Protein AF-A0AA39DAZ8-F1 (afdb_monomer_lite)

Foldseek 3Di:
DDPPPPVVVLVVVQVVCVVVVNPDRCVPPDPDDDPPQDDDPDDPLVVVSVVVVVVVVVDDDPDDPPPDDDSVVSVVVVVVCQLPDPPPPCNVVVVVVVVVVVVVVVVVVVVVVVVVVVVVVVVVVVVPPD

Structure (mmCIF, N/CA/C/O backbone):
data_AF-A0AA39DAZ8-F1
#
_entry.id   AF-A0AA39DAZ8-F1
#
loop_
_atom_site.group_PDB
_atom_site.id
_atom_site.type_symbol
_atom_site.label_atom_id
_atom_site.label_alt_id
_atom_site.label_comp_id
_atom_site.label_asym_id
_atom_site.label_entity_id
_atom_site.label_seq_id
_atom_site.pdbx_PDB_ins_code
_atom_site.Cartn_x
_atom_site.Cartn_y
_atom_site.Cartn_z
_atom_site.occupancy
_atom_site.B_iso_or_equiv
_atom_site.auth_seq_id
_atom_site.auth_comp_id
_atom_site.auth_asym_id
_atom_site.auth_atom_id
_atom_site.pdbx_PDB_model_num
ATOM 1 N N . MET A 1 1 ? -6.148 2.682 -28.592 1.00 36.41 1 MET A N 1
ATOM 2 C CA . MET A 1 1 ? -5.220 1.549 -28.383 1.00 36.41 1 MET A CA 1
ATOM 3 C C . MET A 1 1 ? -4.010 2.096 -27.626 1.00 36.41 1 MET A C 1
ATOM 5 O O . MET A 1 1 ? -3.304 2.922 -28.183 1.00 36.41 1 MET A O 1
ATOM 9 N N . ARG A 1 2 ? -3.848 1.798 -26.326 1.00 42.31 2 ARG A N 1
ATOM 10 C CA . ARG A 1 2 ? -2.749 2.345 -25.501 1.00 42.31 2 ARG A CA 1
ATOM 11 C C . ARG A 1 2 ? -1.461 1.568 -25.783 1.00 42.31 2 ARG A C 1
ATOM 13 O O . ARG A 1 2 ? -1.207 0.548 -25.157 1.00 42.31 2 ARG A O 1
ATOM 20 N N . THR A 1 3 ? -0.663 2.044 -26.727 1.00 46.84 3 THR A N 1
ATOM 21 C CA . THR A 1 3 ? 0.705 1.566 -26.976 1.00 46.84 3 THR A CA 1
ATOM 22 C C . THR A 1 3 ? 1.731 2.549 -26.402 1.00 46.84 3 THR A C 1
ATOM 24 O O . THR A 1 3 ? 2.567 3.062 -27.136 1.00 46.84 3 THR A O 1
ATOM 27 N N . SER A 1 4 ? 1.683 2.831 -25.096 1.00 51.59 4 SER A N 1
ATOM 28 C CA . SER A 1 4 ? 2.782 3.518 -24.381 1.00 51.59 4 SER A CA 1
ATOM 29 C C . SER A 1 4 ? 3.660 2.490 -23.656 1.00 51.59 4 SER A C 1
ATOM 31 O O . SER A 1 4 ? 3.951 2.589 -22.466 1.00 51.59 4 SER A O 1
ATOM 33 N N . CYS A 1 5 ? 3.980 1.415 -24.378 1.00 63.16 5 CYS A N 1
ATOM 34 C CA . CYS A 1 5 ? 4.682 0.235 -23.905 1.00 63.16 5 CYS A CA 1
ATOM 35 C C . CYS A 1 5 ? 6.159 0.553 -23.678 1.00 63.16 5 CYS A C 1
ATOM 37 O O . CYS A 1 5 ? 6.862 0.754 -24.654 1.00 63.16 5 CYS A O 1
ATOM 39 N N . VAL A 1 6 ? 6.620 0.553 -22.421 1.00 61.97 6 VAL A N 1
ATOM 40 C CA . VAL A 1 6 ? 8.035 0.508 -21.978 1.00 61.97 6 VAL A CA 1
ATOM 41 C C . VAL A 1 6 ? 8.947 1.624 -22.514 1.00 61.97 6 VAL A C 1
ATOM 43 O O . VAL A 1 6 ? 9.494 2.371 -21.720 1.00 61.97 6 VAL A O 1
ATOM 46 N N . ARG A 1 7 ? 9.079 1.786 -23.830 1.00 65.38 7 ARG A N 1
ATOM 47 C CA . ARG A 1 7 ? 9.797 2.843 -24.541 1.00 65.38 7 ARG A CA 1
ATOM 48 C C . ARG A 1 7 ? 9.496 4.244 -24.008 1.00 65.38 7 ARG A C 1
ATOM 50 O O . ARG A 1 7 ? 10.439 4.965 -23.742 1.00 65.38 7 ARG A O 1
ATOM 57 N N . THR A 1 8 ? 8.230 4.603 -23.776 1.00 74.50 8 THR A N 1
ATOM 58 C CA . THR A 1 8 ? 7.887 5.922 -23.204 1.00 74.50 8 THR A CA 1
ATOM 59 C C . THR A 1 8 ? 8.459 6.097 -21.796 1.00 74.50 8 THR A C 1
ATOM 61 O O . THR A 1 8 ? 9.051 7.123 -21.501 1.00 74.50 8 THR A O 1
ATOM 64 N N . VAL A 1 9 ? 8.370 5.066 -20.950 1.00 73.75 9 VAL A N 1
ATOM 65 C CA . VAL A 1 9 ? 8.958 5.089 -19.599 1.00 73.75 9 VAL A CA 1
ATOM 66 C C . VAL A 1 9 ? 10.486 5.164 -19.674 1.00 73.75 9 VAL A C 1
ATOM 68 O O . VAL A 1 9 ? 11.106 5.892 -18.912 1.00 73.75 9 VAL A O 1
ATOM 71 N N . VAL A 1 10 ? 11.103 4.454 -20.623 1.00 70.75 10 VAL A N 1
ATOM 72 C CA . VAL A 1 10 ? 12.552 4.502 -20.871 1.00 70.75 10 VAL A CA 1
ATOM 73 C C . VAL A 1 10 ? 13.001 5.892 -21.320 1.00 70.75 10 VAL A C 1
ATOM 75 O O . VAL A 1 10 ? 14.002 6.393 -20.817 1.00 70.75 10 VAL A O 1
ATOM 78 N N . GLU A 1 11 ? 12.267 6.521 -22.236 1.00 73.88 11 GLU A N 1
ATOM 79 C CA . GLU A 1 11 ? 12.532 7.878 -22.725 1.00 73.88 11 GLU A CA 1
ATOM 80 C C . GLU A 1 11 ? 12.370 8.920 -21.607 1.00 73.88 11 GLU A C 1
ATOM 82 O O . GLU A 1 11 ? 13.214 9.805 -21.462 1.00 73.88 11 GLU A O 1
ATOM 87 N N . GLU A 1 12 ? 11.343 8.786 -20.764 1.00 77.00 12 GLU A N 1
ATOM 88 C CA . GLU A 1 12 ? 11.128 9.644 -19.593 1.00 77.00 12 GLU A CA 1
ATOM 89 C C . GLU A 1 12 ? 12.235 9.475 -18.545 1.00 77.00 12 GLU A C 1
ATOM 91 O O . GLU A 1 12 ? 12.791 10.467 -18.066 1.00 77.00 12 GLU A O 1
ATOM 96 N N . CYS A 1 13 ? 12.621 8.233 -18.230 1.00 73.69 13 CYS A N 1
ATOM 97 C CA . CYS A 1 13 ? 13.771 7.963 -17.371 1.00 73.69 13 CYS A CA 1
ATOM 98 C C . CYS A 1 13 ? 15.036 8.587 -17.967 1.00 73.69 13 CYS A C 1
ATOM 100 O O . CYS A 1 13 ? 15.766 9.282 -17.264 1.00 73.69 13 CYS A O 1
ATOM 102 N N . ALA A 1 14 ? 15.271 8.398 -19.267 1.00 71.19 14 ALA A N 1
ATOM 103 C CA . ALA A 1 14 ? 16.436 8.940 -19.945 1.00 71.19 14 ALA A CA 1
ATOM 104 C C . ALA A 1 14 ? 16.526 10.467 -19.834 1.00 71.19 14 ALA A C 1
ATOM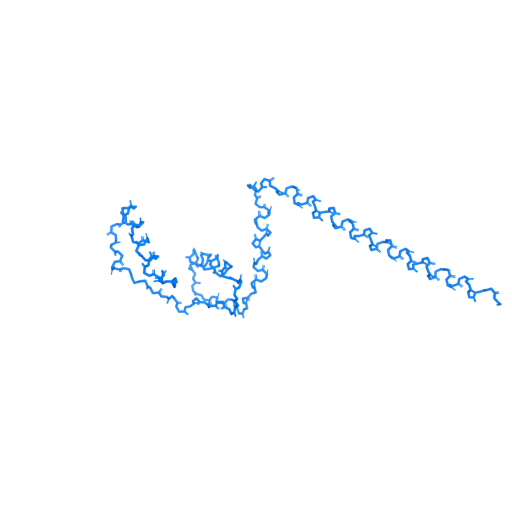 106 O O . ALA A 1 14 ? 17.582 11.018 -19.514 1.00 71.19 14 ALA A O 1
ATOM 107 N N . HIS A 1 15 ? 15.399 11.145 -20.038 1.00 75.38 15 HIS A N 1
ATOM 108 C CA . HIS A 1 15 ? 15.290 12.586 -19.873 1.00 75.38 15 HIS A CA 1
ATOM 109 C C . HIS A 1 15 ? 15.592 13.026 -18.434 1.00 75.38 15 HIS A C 1
ATOM 111 O O . HIS A 1 15 ? 16.402 13.930 -18.228 1.00 75.38 15 HIS A O 1
ATOM 117 N N . PHE A 1 16 ? 15.011 12.353 -17.436 1.00 75.69 16 PHE A N 1
ATOM 118 C CA . PHE A 1 16 ? 15.248 12.652 -16.023 1.00 75.69 16 PHE A CA 1
ATOM 119 C C . PHE A 1 16 ? 16.722 12.479 -15.620 1.00 75.69 16 PHE A C 1
ATOM 121 O O . PHE A 1 16 ? 17.278 13.338 -14.937 1.00 75.69 16 PHE A O 1
ATOM 128 N N . PHE A 1 17 ? 17.387 11.407 -16.060 1.00 70.88 17 PHE A N 1
ATOM 129 C CA . PHE A 1 17 ? 18.808 11.180 -15.767 1.00 70.88 17 PHE A CA 1
ATOM 130 C C . PHE A 1 17 ? 19.705 12.271 -16.367 1.00 70.88 17 PHE A C 1
ATOM 132 O O . PHE A 1 17 ? 20.594 12.776 -15.678 1.00 70.88 17 PHE A O 1
ATOM 139 N N . ASN A 1 18 ? 19.428 12.683 -17.609 1.00 71.31 18 ASN A N 1
ATOM 140 C CA . ASN A 1 18 ? 20.164 13.754 -18.283 1.00 71.31 18 ASN A CA 1
ATOM 141 C C . ASN A 1 18 ? 19.983 15.114 -17.585 1.00 71.31 18 ASN A C 1
ATOM 143 O O . ASN A 1 18 ? 20.945 15.872 -17.469 1.00 71.31 18 ASN A O 1
ATOM 147 N N . LEU A 1 19 ? 18.777 15.420 -17.088 1.00 69.88 19 LEU A N 1
ATOM 148 C CA . LEU A 1 19 ? 18.493 16.669 -16.364 1.00 69.88 19 LEU A CA 1
ATOM 149 C C . LEU A 1 19 ? 19.219 16.772 -15.014 1.00 69.88 19 LEU A C 1
ATOM 151 O O . LEU A 1 19 ? 19.538 17.875 -14.580 1.00 69.88 19 LEU A O 1
ATOM 155 N N . ASN A 1 20 ? 19.500 15.643 -14.362 1.00 73.12 20 ASN A N 1
ATOM 156 C CA . ASN A 1 20 ? 20.163 15.605 -13.055 1.00 73.12 20 ASN A CA 1
ATOM 157 C C . ASN A 1 20 ? 21.700 15.506 -13.147 1.00 73.12 20 ASN A C 1
ATOM 159 O O . ASN A 1 20 ? 22.360 15.212 -12.153 1.00 73.12 20 ASN A O 1
ATOM 163 N N . GLY A 1 21 ? 22.288 15.744 -14.327 1.00 64.75 21 GLY A N 1
ATOM 164 C CA . GLY A 1 21 ? 23.745 15.786 -14.500 1.00 64.75 21 GLY A CA 1
ATOM 165 C C . GLY A 1 21 ? 24.439 14.434 -14.320 1.00 64.75 21 GLY A C 1
ATOM 166 O O . GLY A 1 21 ? 25.644 14.383 -14.081 1.00 64.75 21 GLY A O 1
ATOM 167 N N . HIS A 1 22 ? 23.706 13.323 -14.423 1.00 64.06 22 HIS A N 1
ATOM 168 C CA . HIS A 1 22 ? 24.322 12.005 -14.422 1.00 64.06 22 HIS A CA 1
ATOM 169 C C . HIS A 1 22 ? 25.039 11.797 -15.767 1.00 64.06 22 HIS A C 1
ATOM 171 O O . HIS A 1 22 ? 24.401 11.526 -16.777 1.00 64.06 22 HIS A O 1
ATOM 177 N N . GLU A 1 23 ? 26.374 11.894 -15.785 1.00 55.09 23 GLU A N 1
ATOM 178 C CA . GLU A 1 23 ? 27.229 11.775 -16.991 1.00 55.09 23 GLU A CA 1
ATOM 179 C C . GLU A 1 23 ? 27.113 10.437 -17.747 1.00 55.09 23 GLU A C 1
ATOM 181 O O . GLU A 1 23 ? 27.700 10.248 -18.814 1.00 55.09 23 GLU A O 1
ATOM 186 N N . LYS A 1 24 ? 26.379 9.467 -17.203 1.00 58.69 24 LYS A N 1
ATOM 187 C CA . LYS A 1 24 ? 26.270 8.134 -17.783 1.00 58.69 24 LYS A CA 1
ATOM 188 C C . LYS A 1 24 ? 25.122 8.092 -18.787 1.00 58.69 24 LYS A C 1
ATOM 190 O O . LYS A 1 24 ? 23.953 8.049 -18.415 1.00 58.69 24 LYS A O 1
ATOM 195 N N . ASN A 1 25 ? 25.478 8.049 -20.068 1.00 60.53 25 ASN A N 1
ATOM 196 C CA . ASN A 1 25 ? 24.548 7.833 -21.172 1.00 60.53 25 ASN A CA 1
ATOM 197 C C . ASN A 1 25 ? 23.735 6.545 -20.941 1.00 60.53 25 ASN A C 1
ATOM 199 O O . ASN A 1 25 ? 24.318 5.473 -20.770 1.00 60.53 25 ASN A O 1
ATOM 203 N N . LEU A 1 26 ? 22.401 6.619 -20.960 1.00 60.09 26 LEU A N 1
ATOM 204 C CA . LEU A 1 26 ? 21.545 5.446 -20.742 1.00 60.09 26 LEU A CA 1
ATOM 205 C C . LEU A 1 26 ? 21.708 4.370 -21.810 1.00 60.09 26 LEU A C 1
ATOM 207 O O . LEU A 1 26 ? 21.404 3.216 -21.540 1.00 60.09 26 LEU A O 1
ATOM 211 N N . SER A 1 27 ? 22.273 4.701 -22.976 1.00 62.31 27 SER A N 1
ATOM 212 C CA . SER A 1 27 ? 22.672 3.702 -23.970 1.00 62.31 27 SER A CA 1
ATOM 213 C C . SER A 1 27 ? 23.733 2.722 -23.447 1.00 62.31 27 SER A C 1
ATOM 215 O O . SER A 1 27 ? 23.934 1.675 -24.052 1.00 62.31 27 SER A O 1
ATOM 217 N N . SER A 1 28 ? 24.430 3.060 -22.355 1.00 64.94 28 SER A N 1
ATOM 218 C CA . SER A 1 28 ? 25.398 2.192 -21.669 1.00 64.94 28 SER A CA 1
ATOM 219 C C . SER A 1 28 ? 24.795 1.378 -20.516 1.00 64.94 28 SER A C 1
ATOM 221 O O . SER A 1 28 ? 25.471 0.504 -19.976 1.00 64.94 28 SER A O 1
ATOM 223 N N . PHE A 1 29 ? 23.532 1.631 -20.150 1.00 63.75 29 PHE A N 1
ATOM 224 C CA . PHE A 1 29 ? 22.815 0.884 -19.121 1.00 63.75 29 PHE A CA 1
ATOM 225 C C . PHE A 1 29 ? 21.813 -0.081 -19.767 1.00 63.75 29 PHE A C 1
ATOM 227 O O . PHE A 1 29 ? 20.824 0.368 -20.349 1.00 63.75 29 PHE A O 1
ATOM 234 N N . PRO A 1 30 ? 22.018 -1.404 -19.661 1.00 64.50 30 PRO A N 1
ATOM 235 C CA . PRO A 1 30 ? 21.046 -2.362 -20.166 1.00 64.50 30 PRO A CA 1
ATOM 236 C C . PRO A 1 30 ? 19.740 -2.249 -19.366 1.00 64.50 30 PRO A C 1
ATOM 238 O O . PRO A 1 30 ? 19.706 -2.491 -18.159 1.00 64.50 30 PRO A O 1
ATOM 241 N N . ILE A 1 31 ? 18.651 -1.872 -20.042 1.00 66.38 31 ILE A N 1
ATOM 242 C CA . ILE A 1 31 ? 17.299 -1.883 -19.470 1.00 66.38 31 ILE A CA 1
ATOM 243 C C . ILE A 1 31 ? 16.716 -3.269 -19.711 1.00 66.38 31 ILE A C 1
ATOM 245 O O . ILE A 1 31 ? 16.016 -3.522 -20.691 1.00 66.38 31 ILE A O 1
ATOM 249 N N . GLU A 1 32 ? 17.054 -4.186 -18.815 1.00 69.75 32 GLU A N 1
ATOM 250 C CA . GLU A 1 32 ? 16.603 -5.568 -18.875 1.00 69.75 32 GLU A CA 1
ATOM 251 C C . GLU A 1 32 ? 15.541 -5.847 -17.820 1.00 69.75 32 GLU A C 1
ATOM 253 O O . GLU A 1 32 ? 15.579 -5.344 -16.694 1.00 69.75 32 GLU A O 1
ATOM 258 N N . ARG A 1 33 ? 14.579 -6.699 -18.181 1.00 69.31 33 ARG A N 1
ATOM 259 C CA . ARG A 1 33 ? 13.640 -7.251 -17.210 1.00 69.31 33 ARG A CA 1
ATOM 260 C C . ARG A 1 33 ? 14.399 -8.243 -16.323 1.00 69.31 33 ARG A C 1
ATOM 262 O O . ARG A 1 33 ? 14.886 -9.243 -16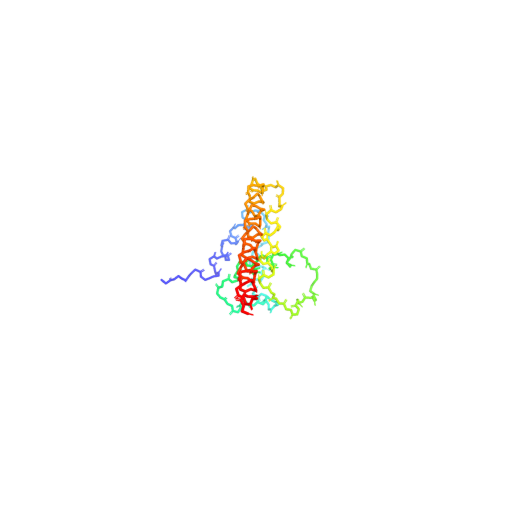.849 1.00 69.31 33 ARG A O 1
ATOM 269 N N . PRO A 1 34 ? 14.441 -8.057 -14.996 1.00 71.25 34 PRO A N 1
ATOM 270 C CA . PRO A 1 34 ? 15.128 -9.006 -14.137 1.00 71.25 34 PRO A CA 1
ATOM 271 C C . PRO A 1 34 ? 14.384 -10.347 -14.111 1.00 71.25 34 PRO A C 1
ATOM 273 O O . PRO A 1 34 ? 13.169 -10.392 -13.911 1.00 71.25 34 PRO A O 1
ATOM 276 N N . THR A 1 35 ? 15.113 -11.449 -14.280 1.00 72.19 35 THR A N 1
ATOM 277 C CA . THR A 1 35 ? 14.555 -12.816 -14.299 1.00 72.19 35 THR A CA 1
ATOM 278 C C . THR A 1 35 ? 14.177 -13.334 -12.912 1.00 72.19 35 THR A C 1
ATOM 280 O O . THR A 1 35 ? 13.378 -14.255 -12.791 1.00 72.19 35 THR A O 1
ATOM 283 N N . TRP A 1 36 ? 14.718 -12.723 -11.859 1.00 71.56 36 TRP A N 1
ATOM 284 C CA . TRP A 1 36 ? 14.452 -13.073 -10.462 1.00 71.56 36 TRP A CA 1
ATOM 285 C C . TRP A 1 36 ? 13.196 -12.397 -9.889 1.00 71.56 36 TRP A C 1
ATOM 287 O O . TRP A 1 36 ? 12.778 -12.718 -8.775 1.00 71.56 36 TRP A O 1
ATOM 297 N N . VAL A 1 37 ? 12.591 -11.447 -10.612 1.00 71.06 37 VAL A N 1
ATOM 298 C CA . VAL A 1 37 ? 11.376 -10.760 -10.154 1.00 71.06 37 VAL A CA 1
ATOM 299 C C . VAL A 1 37 ? 10.161 -11.618 -10.482 1.00 71.06 37 VAL A C 1
ATOM 301 O O . VAL A 1 37 ? 9.769 -11.753 -11.641 1.00 71.06 37 VAL A O 1
ATOM 304 N N . HIS A 1 38 ? 9.540 -12.165 -9.438 1.00 73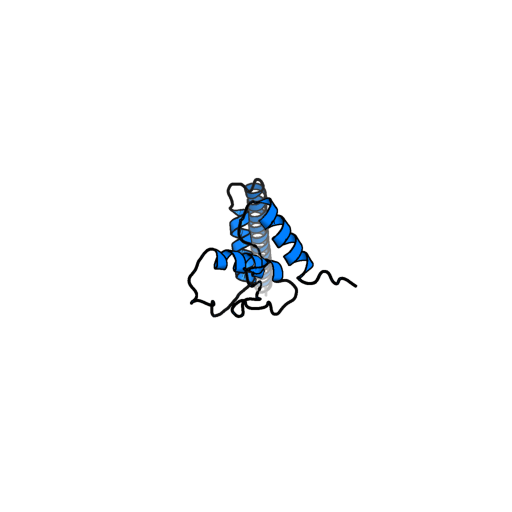.38 38 HIS A N 1
ATOM 305 C CA . HIS A 1 38 ? 8.292 -12.909 -9.563 1.00 73.38 38 HIS A CA 1
ATOM 306 C C . HIS A 1 38 ? 7.172 -12.015 -10.111 1.00 73.38 38 HIS A C 1
ATOM 308 O O . HIS A 1 38 ? 6.954 -10.894 -9.635 1.00 73.38 38 HIS A O 1
ATOM 314 N N . VAL A 1 39 ? 6.441 -12.534 -11.094 1.00 76.69 39 VAL A N 1
ATOM 315 C CA . VAL A 1 39 ? 5.265 -11.877 -11.673 1.00 76.69 39 VAL A CA 1
ATOM 316 C C . VAL A 1 39 ? 4.071 -12.161 -10.778 1.00 76.69 39 VAL A C 1
ATOM 318 O O . VAL A 1 39 ? 3.928 -13.271 -10.293 1.00 76.69 39 VAL A O 1
ATOM 321 N N . GLN A 1 40 ? 3.229 -11.175 -10.506 1.00 81.94 40 GLN A N 1
ATOM 322 C CA . GLN A 1 40 ? 1.985 -11.439 -9.784 1.00 81.94 40 GLN A CA 1
ATOM 323 C C . GLN A 1 40 ? 1.099 -12.435 -10.552 1.00 81.94 40 GLN A C 1
ATOM 325 O O . GLN A 1 40 ? 0.993 -12.348 -11.776 1.00 81.94 40 GLN A O 1
ATOM 330 N N . ASP A 1 41 ? 0.411 -13.314 -9.827 1.00 83.06 41 ASP A N 1
ATOM 331 C CA . ASP A 1 41 ? -0.505 -14.303 -10.416 1.00 83.06 41 ASP A CA 1
ATOM 332 C C . ASP A 1 41 ? -1.947 -13.777 -10.561 1.00 83.06 41 ASP A C 1
ATOM 334 O O . ASP A 1 41 ? -2.812 -14.440 -11.128 1.00 83.06 41 ASP A O 1
ATOM 338 N N . ASN A 1 42 ? -2.233 -12.578 -10.041 1.00 85.00 42 ASN A N 1
ATOM 339 C CA . ASN A 1 42 ? -3.563 -11.960 -10.037 1.00 85.00 42 ASN A CA 1
ATOM 340 C C . ASN A 1 42 ? -3.543 -10.518 -10.570 1.00 85.00 42 ASN A C 1
ATOM 342 O O . ASN A 1 42 ? -2.492 -9.992 -10.915 1.00 85.00 42 ASN A O 1
ATOM 346 N N . GLY A 1 43 ? -4.703 -9.858 -10.649 1.00 86.50 43 GLY A N 1
ATOM 347 C CA . GLY A 1 43 ? -4.840 -8.506 -11.213 1.00 86.50 43 GLY A CA 1
ATOM 348 C C . GLY A 1 43 ? -4.732 -7.335 -10.225 1.00 86.50 43 GLY A C 1
ATOM 349 O O . GLY A 1 43 ? -4.795 -6.191 -10.665 1.00 86.50 43 GLY A O 1
ATOM 350 N N . TRP A 1 44 ? -4.595 -7.577 -8.917 1.00 84.75 44 TRP A N 1
ATOM 351 C CA . TRP A 1 44 ? -4.757 -6.541 -7.877 1.00 84.75 44 TRP A CA 1
ATOM 352 C C . TRP A 1 44 ? -3.544 -6.370 -6.949 1.00 84.75 44 TRP A C 1
ATOM 354 O O . TRP A 1 44 ? -3.489 -5.406 -6.189 1.00 84.75 44 TRP A O 1
ATOM 364 N N . ASP A 1 45 ? -2.538 -7.242 -7.035 1.00 86.44 45 ASP A N 1
ATOM 365 C CA . ASP A 1 45 ? -1.346 -7.185 -6.176 1.00 86.44 45 ASP A CA 1
ATOM 366 C C . ASP A 1 45 ? -0.210 -6.296 -6.718 1.00 86.44 45 ASP A C 1
ATOM 368 O O . ASP A 1 45 ? 0.845 -6.191 -6.089 1.00 86.44 45 ASP A O 1
ATOM 372 N N . CYS A 1 46 ? -0.411 -5.609 -7.847 1.00 86.06 46 CYS A N 1
ATOM 373 C CA . CYS A 1 46 ? 0.648 -4.867 -8.545 1.00 86.06 46 CYS A CA 1
ATOM 374 C C . CYS A 1 46 ? 1.387 -3.854 -7.666 1.00 86.06 46 CYS A C 1
ATOM 376 O O . CYS A 1 46 ? 2.618 -3.833 -7.660 1.00 86.06 46 CYS A O 1
ATOM 378 N N . GLY A 1 47 ? 0.666 -3.070 -6.861 1.00 86.56 47 GLY A N 1
ATOM 379 C CA . GLY A 1 47 ? 1.282 -2.102 -5.950 1.00 86.56 47 GLY A CA 1
ATOM 380 C C . GLY A 1 47 ? 2.180 -2.759 -4.896 1.00 86.56 47 GLY A C 1
ATOM 381 O O . GLY A 1 47 ? 3.281 -2.282 -4.626 1.00 86.56 47 GLY A O 1
ATOM 382 N N . VAL A 1 48 ? 1.756 -3.900 -4.346 1.00 84.56 48 VAL A N 1
ATOM 383 C CA . VAL A 1 48 ? 2.513 -4.629 -3.316 1.00 84.56 48 VAL A CA 1
ATOM 384 C C . VAL A 1 48 ? 3.785 -5.236 -3.910 1.00 84.56 48 VAL A C 1
ATOM 386 O O . VAL A 1 48 ? 4.842 -5.172 -3.282 1.00 84.56 48 VAL A O 1
ATOM 389 N N . HIS A 1 49 ? 3.716 -5.762 -5.139 1.00 81.75 49 HIS A N 1
ATOM 390 C CA . HIS A 1 49 ? 4.893 -6.260 -5.857 1.00 81.75 49 HIS A CA 1
ATOM 391 C C . HIS A 1 49 ? 5.914 -5.146 -6.132 1.00 81.75 49 HIS A C 1
ATOM 393 O O . HIS A 1 49 ? 7.108 -5.374 -5.936 1.00 81.75 49 HIS A O 1
ATOM 399 N N . VAL A 1 50 ? 5.467 -3.941 -6.510 1.00 83.75 50 VAL A N 1
ATOM 400 C CA . VAL A 1 50 ? 6.347 -2.778 -6.738 1.00 83.75 50 VAL A CA 1
ATOM 401 C C . VAL A 1 50 ? 7.032 -2.326 -5.442 1.00 83.75 50 VAL A C 1
ATOM 403 O O . VAL A 1 50 ? 8.255 -2.206 -5.414 1.00 83.75 50 VAL A O 1
ATOM 406 N N . ILE A 1 51 ? 6.286 -2.148 -4.344 1.00 83.38 51 ILE A N 1
ATOM 407 C CA . ILE A 1 51 ? 6.853 -1.765 -3.032 1.00 83.38 51 ILE A CA 1
ATOM 408 C C . ILE A 1 51 ? 7.903 -2.776 -2.580 1.00 83.38 51 ILE A C 1
ATOM 410 O O . ILE A 1 51 ? 8.991 -2.427 -2.125 1.00 83.38 51 ILE A O 1
ATOM 414 N N . ASN A 1 52 ? 7.586 -4.053 -2.728 1.00 78.62 52 ASN A N 1
ATOM 415 C CA . ASN A 1 52 ? 8.476 -5.126 -2.343 1.00 78.62 52 ASN A CA 1
ATOM 416 C C . ASN A 1 52 ? 9.715 -5.240 -3.243 1.00 78.62 52 ASN A C 1
ATOM 418 O O . ASN A 1 52 ? 10.793 -5.556 -2.741 1.00 78.62 52 ASN A O 1
ATOM 422 N N . HIS A 1 53 ? 9.588 -4.950 -4.540 1.00 79.12 53 HIS A N 1
ATOM 423 C CA . HIS A 1 53 ? 10.737 -4.813 -5.431 1.00 79.12 53 HIS A CA 1
ATOM 424 C C . HIS A 1 53 ? 11.669 -3.693 -4.948 1.00 79.12 53 HIS A C 1
ATOM 426 O O . HIS A 1 53 ? 12.859 -3.944 -4.787 1.00 79.12 53 HIS A O 1
ATOM 432 N N . MET A 1 54 ? 11.125 -2.517 -4.608 1.00 80.44 54 MET A N 1
ATOM 433 C CA . MET A 1 54 ? 11.905 -1.385 -4.082 1.00 80.44 54 MET A CA 1
ATOM 434 C C . MET A 1 54 ? 12.571 -1.695 -2.729 1.00 80.44 54 MET A C 1
ATOM 436 O O . MET A 1 54 ? 13.724 -1.339 -2.494 1.00 80.44 54 MET A O 1
ATOM 440 N N . ARG A 1 55 ? 11.879 -2.413 -1.831 1.00 76.81 55 ARG A N 1
ATOM 441 C CA . ARG A 1 55 ? 12.458 -2.859 -0.549 1.00 76.81 55 ARG A CA 1
ATOM 442 C C . ARG A 1 55 ? 13.626 -3.827 -0.754 1.00 76.81 55 ARG A C 1
ATOM 444 O O . ARG A 1 55 ? 14.624 -3.723 -0.049 1.00 76.81 55 ARG A O 1
ATOM 451 N N . ARG A 1 56 ? 13.518 -4.743 -1.725 1.00 70.19 56 ARG A N 1
ATOM 452 C CA . ARG A 1 56 ? 14.599 -5.674 -2.086 1.00 70.19 56 ARG A CA 1
ATOM 453 C C . ARG A 1 56 ? 15.766 -4.988 -2.785 1.00 70.19 56 ARG A C 1
ATOM 455 O O . ARG A 1 56 ? 16.904 -5.330 -2.502 1.00 70.19 56 ARG A O 1
ATOM 462 N N . SER A 1 57 ? 15.515 -4.035 -3.679 1.00 65.44 57 SER A N 1
ATOM 463 C CA . SER A 1 57 ? 16.592 -3.347 -4.402 1.00 65.44 57 SER A CA 1
ATOM 464 C C . SER A 1 57 ? 17.492 -2.524 -3.477 1.00 65.44 57 SER A C 1
ATOM 466 O O . SER A 1 57 ? 18.670 -2.359 -3.774 1.00 65.44 57 SER A O 1
ATOM 468 N N . ASN A 1 58 ? 16.962 -2.063 -2.338 1.00 59.44 58 ASN A N 1
ATOM 469 C CA . ASN A 1 58 ? 17.720 -1.318 -1.328 1.00 59.44 58 ASN A CA 1
ATOM 470 C C . ASN A 1 58 ? 18.552 -2.218 -0.386 1.00 59.44 58 ASN A C 1
ATOM 472 O O . ASN A 1 58 ? 19.376 -1.701 0.362 1.00 59.44 58 ASN A O 1
ATOM 476 N N . PHE A 1 59 ? 18.366 -3.545 -0.425 1.00 49.44 59 PHE A N 1
ATOM 477 C CA . PHE A 1 59 ? 19.104 -4.533 0.371 1.00 49.44 59 PHE A CA 1
ATOM 478 C C . PHE A 1 59 ? 19.592 -5.683 -0.528 1.00 49.44 59 PHE A C 1
ATOM 480 O O . PHE A 1 59 ? 18.890 -6.666 -0.751 1.00 49.44 59 PHE A O 1
ATOM 487 N N . ILE A 1 60 ? 20.828 -5.593 -1.022 1.00 47.28 60 ILE A N 1
ATOM 488 C CA . ILE A 1 60 ? 21.548 -6.755 -1.572 1.00 47.28 60 ILE A CA 1
ATOM 489 C C . ILE A 1 60 ? 22.051 -7.554 -0.352 1.00 47.28 60 ILE A C 1
ATOM 491 O O . ILE A 1 60 ? 22.830 -7.009 0.428 1.00 47.28 60 ILE A O 1
ATOM 495 N N . PRO A 1 61 ? 21.582 -8.800 -0.129 1.00 47.06 61 PRO A N 1
ATOM 496 C CA . PRO A 1 61 ? 21.954 -9.888 -1.019 1.00 47.06 61 PRO A CA 1
ATOM 497 C C . PRO A 1 61 ? 20.800 -10.768 -1.507 1.00 47.06 61 PRO A C 1
ATOM 499 O O . PRO A 1 61 ? 19.879 -11.157 -0.789 1.00 47.06 61 PRO A O 1
ATOM 502 N N . SER A 1 62 ? 20.965 -11.170 -2.764 1.00 53.34 62 SER A N 1
ATOM 503 C CA . SER A 1 62 ? 20.414 -12.372 -3.373 1.00 53.34 62 SER A CA 1
ATOM 504 C C . SER A 1 62 ? 20.601 -13.590 -2.459 1.00 53.34 62 SER A C 1
ATOM 506 O O . SER A 1 62 ? 21.729 -14.039 -2.274 1.00 53.34 62 SER A O 1
ATOM 508 N N . SER A 1 63 ? 19.530 -14.141 -1.888 1.00 46.94 63 SER A N 1
ATOM 509 C CA . SER A 1 63 ? 19.454 -15.589 -1.584 1.00 46.94 63 SER A CA 1
ATOM 510 C C . SER A 1 63 ? 18.141 -16.038 -0.947 1.00 46.94 63 SER A C 1
ATOM 512 O O . SER A 1 63 ? 17.859 -17.229 -0.969 1.00 46.94 63 SER A O 1
ATOM 514 N N . SER A 1 64 ? 17.295 -15.149 -0.433 1.00 50.56 64 SER A N 1
ATOM 515 C CA . SER A 1 64 ? 16.017 -15.561 0.157 1.00 50.56 64 SER A CA 1
ATOM 516 C C . SER A 1 64 ? 14.840 -15.052 -0.668 1.00 50.56 64 SER A C 1
ATOM 518 O O . SER A 1 64 ? 14.196 -14.048 -0.360 1.00 50.56 64 SER A O 1
ATOM 520 N N . THR A 1 65 ? 14.519 -15.783 -1.737 1.00 50.44 65 THR A N 1
ATOM 521 C CA . THR A 1 65 ? 13.122 -15.872 -2.177 1.00 50.44 65 THR A CA 1
ATOM 522 C C . THR A 1 65 ? 12.333 -16.422 -0.989 1.00 50.44 65 THR A C 1
ATOM 524 O O . THR A 1 65 ? 12.583 -17.564 -0.598 1.00 50.44 65 THR A O 1
ATOM 527 N N . PRO A 1 66 ? 11.435 -15.644 -0.358 1.00 53.19 66 PRO A N 1
ATOM 528 C CA . PRO A 1 66 ? 10.557 -16.179 0.663 1.00 53.19 66 PRO A CA 1
ATOM 529 C C . PRO A 1 66 ? 9.782 -17.297 -0.014 1.00 53.19 66 PRO A C 1
ATOM 531 O O . PRO A 1 66 ? 9.159 -17.070 -1.051 1.00 53.19 66 PRO A O 1
ATOM 534 N N . SER A 1 67 ? 9.861 -18.498 0.546 1.00 56.59 67 SER A N 1
ATOM 535 C CA . SER A 1 67 ? 9.234 -19.707 0.005 1.00 56.59 67 SER A CA 1
ATOM 536 C C . SER A 1 67 ? 7.708 -19.603 -0.094 1.00 56.59 67 SER A C 1
ATOM 538 O O . SER A 1 67 ? 7.072 -20.475 -0.676 1.00 56.59 67 SER A O 1
ATOM 540 N N . HIS A 1 68 ? 7.119 -18.522 0.424 1.00 64.56 68 HIS A N 1
ATOM 541 C CA . HIS A 1 68 ? 5.724 -18.177 0.239 1.00 64.56 68 HIS A CA 1
ATOM 542 C C . HIS A 1 68 ? 5.536 -16.649 0.253 1.00 64.56 68 HIS A C 1
ATOM 544 O O . HIS A 1 68 ? 5.803 -15.979 1.253 1.00 64.56 68 HIS A O 1
ATOM 550 N N . TRP A 1 69 ? 5.110 -16.090 -0.880 1.00 73.19 69 TRP A N 1
ATOM 551 C CA . TRP A 1 69 ? 4.674 -14.700 -0.995 1.00 73.19 69 TRP A CA 1
ATOM 552 C C . TRP A 1 69 ? 3.201 -14.602 -0.592 1.00 73.19 69 TRP A C 1
ATOM 554 O O . TRP A 1 69 ? 2.324 -15.016 -1.345 1.00 73.19 69 TRP A O 1
ATOM 564 N N . ASP A 1 70 ? 2.933 -14.048 0.589 1.00 82.50 70 ASP A N 1
ATOM 565 C CA . ASP A 1 70 ? 1.575 -13.752 1.052 1.00 82.50 70 ASP A CA 1
ATOM 566 C C . ASP A 1 70 ? 1.308 -12.247 0.921 1.00 82.50 70 ASP A C 1
ATOM 568 O O . ASP A 1 70 ? 1.693 -11.437 1.773 1.00 82.50 70 ASP A O 1
ATOM 572 N N . SER A 1 71 ? 0.649 -11.856 -0.172 1.00 81.88 71 SER A N 1
ATOM 573 C CA . SER A 1 71 ? 0.332 -10.452 -0.441 1.00 81.88 71 SER A CA 1
ATOM 574 C C . SER A 1 71 ? -0.630 -9.847 0.585 1.00 81.88 71 SER A C 1
ATOM 576 O O . SER A 1 71 ? -0.590 -8.637 0.820 1.00 81.88 71 SER A O 1
ATOM 578 N N . THR A 1 72 ? -1.458 -10.664 1.241 1.00 85.00 72 THR A N 1
ATOM 579 C CA . THR A 1 72 ? -2.403 -10.213 2.269 1.00 85.00 72 THR A CA 1
ATOM 580 C C . THR A 1 72 ? -1.672 -9.854 3.548 1.00 85.00 72 THR A C 1
ATOM 582 O O . THR A 1 72 ? -1.871 -8.760 4.079 1.00 85.00 72 THR A O 1
ATOM 585 N N . LEU A 1 73 ? -0.758 -10.713 4.000 1.00 85.12 73 LEU A N 1
ATOM 586 C CA . LEU A 1 73 ? 0.087 -10.413 5.152 1.00 85.12 73 LEU A CA 1
ATOM 587 C C . LEU A 1 73 ? 0.912 -9.140 4.927 1.00 85.12 73 LEU A C 1
ATOM 589 O O . LEU A 1 73 ? 1.045 -8.316 5.833 1.00 85.12 73 LEU A O 1
ATOM 593 N N . ILE A 1 74 ? 1.449 -8.954 3.720 1.00 83.75 74 ILE A N 1
ATOM 594 C CA . ILE A 1 74 ? 2.257 -7.774 3.394 1.00 83.75 74 ILE A CA 1
ATOM 595 C C . ILE A 1 74 ? 1.402 -6.509 3.373 1.00 83.75 74 ILE A C 1
ATOM 597 O O . ILE A 1 74 ? 1.822 -5.505 3.945 1.00 83.75 74 ILE A O 1
ATOM 601 N N . ARG A 1 75 ? 0.197 -6.549 2.787 1.00 85.50 75 ARG A N 1
ATOM 602 C CA . ARG A 1 75 ? -0.755 -5.431 2.871 1.00 85.50 75 ARG A CA 1
ATOM 603 C C . ARG A 1 75 ? -1.035 -5.048 4.317 1.00 85.50 75 ARG A C 1
ATOM 605 O O . ARG A 1 75 ? -0.903 -3.879 4.652 1.00 85.50 75 ARG A O 1
ATOM 612 N N . HIS A 1 76 ? -1.362 -6.017 5.172 1.00 87.00 76 HIS A N 1
ATOM 613 C CA . HIS A 1 76 ? -1.642 -5.738 6.580 1.00 87.00 76 HIS A CA 1
ATOM 614 C C . HIS A 1 76 ? -0.446 -5.102 7.290 1.00 87.00 76 HIS A C 1
ATOM 616 O O . HIS A 1 76 ? -0.622 -4.106 7.986 1.00 87.00 76 HIS A O 1
ATOM 622 N N . LYS A 1 77 ? 0.771 -5.617 7.072 1.00 86.62 77 LYS A N 1
ATOM 623 C CA . LYS A 1 77 ? 1.991 -5.017 7.630 1.00 86.62 77 LYS A CA 1
ATOM 624 C C . LYS A 1 77 ? 2.180 -3.574 7.165 1.00 86.62 77 LYS A C 1
ATOM 626 O O . LYS A 1 77 ? 2.367 -2.703 8.003 1.00 86.62 77 LYS A O 1
ATOM 631 N N . LEU A 1 78 ? 2.056 -3.312 5.862 1.00 85.81 78 LEU A N 1
ATOM 632 C CA . LEU A 1 78 ? 2.163 -1.962 5.297 1.00 85.81 78 LEU A CA 1
ATOM 633 C C . LEU A 1 78 ? 1.106 -1.013 5.868 1.00 85.81 78 LEU A C 1
ATOM 635 O O . LEU A 1 78 ? 1.417 0.118 6.218 1.00 85.81 78 LEU A O 1
ATOM 639 N N . THR A 1 79 ? -0.142 -1.466 5.985 1.00 88.62 79 THR A N 1
ATOM 640 C CA . THR A 1 79 ? -1.221 -0.664 6.570 1.00 88.62 79 THR A CA 1
ATOM 641 C C . THR A 1 79 ? -0.949 -0.340 8.035 1.00 88.62 79 THR A C 1
ATOM 643 O O . THR A 1 79 ? -1.200 0.786 8.448 1.00 88.62 79 THR A O 1
ATOM 646 N N . ILE A 1 80 ? -0.425 -1.291 8.813 1.00 89.19 80 ILE A N 1
ATOM 647 C CA . ILE A 1 80 ? -0.053 -1.056 10.213 1.00 89.19 80 ILE A CA 1
ATOM 648 C C . ILE A 1 80 ? 1.111 -0.066 10.301 1.00 89.19 80 ILE A C 1
ATOM 650 O O . ILE A 1 80 ? 1.024 0.872 11.084 1.00 89.19 80 ILE A O 1
ATOM 654 N N . GLU A 1 81 ? 2.162 -0.237 9.493 1.00 88.94 81 GLU A N 1
ATOM 655 C CA . GLU A 1 81 ? 3.301 0.691 9.432 1.00 88.94 81 GLU A CA 1
ATOM 656 C C . GLU A 1 81 ? 2.830 2.120 9.119 1.00 88.94 81 GLU A C 1
ATOM 658 O O . GLU A 1 81 ? 3.129 3.034 9.876 1.00 88.94 81 GLU A O 1
ATOM 663 N N . LEU A 1 82 ? 2.006 2.300 8.080 1.00 88.88 82 LEU A N 1
ATOM 664 C CA . LEU A 1 82 ? 1.446 3.607 7.708 1.00 88.88 82 LEU A CA 1
ATOM 665 C C . LEU A 1 82 ? 0.513 4.186 8.778 1.00 88.88 82 LEU A C 1
ATOM 667 O O . LEU A 1 82 ? 0.482 5.393 8.993 1.00 88.88 82 LEU A O 1
ATOM 671 N N . LEU A 1 83 ? -0.277 3.339 9.441 1.00 91.44 83 LEU A N 1
ATOM 672 C CA . LEU A 1 83 ? -1.162 3.780 10.515 1.00 91.44 83 LEU A CA 1
ATOM 673 C C . LEU A 1 83 ? -0.361 4.273 11.722 1.00 91.44 83 LEU A C 1
ATOM 675 O O . LEU A 1 83 ? -0.744 5.268 12.334 1.00 91.44 83 LEU A O 1
ATOM 679 N N . LEU A 1 84 ? 0.704 3.555 12.077 1.00 88.50 84 LEU A N 1
ATOM 680 C CA . LEU A 1 84 ? 1.525 3.825 13.251 1.00 88.50 84 LEU A CA 1
ATOM 681 C C . LEU A 1 84 ? 2.624 4.859 13.010 1.00 88.50 84 LEU A C 1
ATOM 683 O O . LEU A 1 84 ? 3.249 5.256 13.990 1.00 88.50 84 LEU A O 1
ATOM 687 N N . ASP A 1 85 ? 2.828 5.308 11.776 1.00 91.88 85 ASP A N 1
ATOM 688 C CA . ASP A 1 85 ? 3.753 6.389 11.448 1.00 91.88 85 ASP A CA 1
ATOM 689 C C . ASP A 1 85 ? 3.455 7.649 12.283 1.00 91.88 85 ASP A C 1
ATOM 691 O O . ASP A 1 85 ? 2.294 7.983 12.545 1.00 91.88 85 ASP A O 1
ATOM 695 N N . ASP A 1 86 ? 4.499 8.323 12.759 1.00 92.94 86 ASP A N 1
ATOM 696 C CA . ASP A 1 86 ? 4.356 9.500 13.619 1.00 92.94 86 ASP A CA 1
ATOM 697 C C . ASP A 1 86 ? 3.924 10.748 12.837 1.00 92.94 86 ASP A C 1
ATOM 699 O O . ASP A 1 86 ? 3.326 11.656 13.415 1.00 92.94 86 ASP A O 1
ATOM 703 N N . GLU A 1 87 ? 4.135 10.772 11.519 1.00 95.25 87 GLU A N 1
ATOM 704 C CA . GLU A 1 87 ? 3.642 11.825 10.628 1.00 95.25 87 GLU A CA 1
ATOM 705 C C . GLU A 1 87 ? 2.169 11.623 10.238 1.00 95.25 87 GLU A C 1
ATOM 707 O O . GLU A 1 87 ? 1.548 12.500 9.630 1.00 95.25 87 GLU A O 1
ATOM 712 N N . ASN A 1 88 ? 1.564 10.490 10.608 1.00 92.62 88 ASN A N 1
ATOM 713 C CA . ASN A 1 88 ? 0.156 10.238 10.343 1.00 92.62 88 ASN A CA 1
ATOM 714 C C . ASN A 1 88 ? -0.745 11.062 11.280 1.00 92.62 88 ASN A C 1
ATOM 716 O O . ASN A 1 88 ? -1.124 10.625 12.371 1.00 92.62 88 ASN A O 1
ATOM 720 N N . SER A 1 89 ? -1.175 12.232 10.806 1.00 94.81 89 SER A N 1
ATOM 721 C CA . SER A 1 89 ? -2.098 13.129 11.519 1.00 94.81 89 SER A CA 1
ATOM 722 C C . SER A 1 89 ? -3.455 12.495 11.855 1.00 94.81 89 SER A C 1
ATOM 724 O O . SER A 1 89 ? -4.138 12.934 12.780 1.00 94.81 89 SER A O 1
ATOM 726 N N . GLU A 1 90 ? -3.845 11.433 11.147 1.00 94.38 90 GLU A N 1
ATOM 727 C CA . GLU A 1 90 ? -5.123 10.742 11.319 1.00 94.38 90 GLU A CA 1
ATOM 728 C C . GLU A 1 90 ? -5.043 9.545 12.282 1.00 94.38 90 GLU A C 1
ATOM 730 O O . GLU A 1 90 ? -6.076 8.944 12.600 1.00 94.38 90 GLU A O 1
ATOM 735 N N . LYS A 1 91 ? -3.839 9.201 12.767 1.00 90.50 91 LYS A N 1
ATOM 736 C CA . LYS A 1 91 ? -3.549 8.035 13.622 1.00 90.50 91 LYS A CA 1
ATOM 737 C C . LYS A 1 91 ? -4.516 7.921 14.797 1.00 90.50 91 LYS A C 1
ATOM 739 O O . LYS A 1 91 ? -5.200 6.905 14.926 1.00 90.50 91 LYS A O 1
ATOM 744 N N . SER A 1 92 ? -4.651 8.978 15.601 1.00 88.94 92 SER A N 1
ATOM 745 C CA . SER A 1 92 ? -5.526 8.980 16.784 1.00 88.94 92 SER A CA 1
ATOM 746 C C . SER A 1 92 ? -6.994 8.744 16.420 1.00 88.94 92 SER A C 1
ATOM 748 O O . SER A 1 92 ? -7.639 7.869 16.991 1.00 88.94 92 SER A O 1
ATOM 750 N N . ARG A 1 93 ? -7.511 9.434 15.392 1.00 92.31 93 ARG A N 1
ATOM 751 C CA . ARG A 1 93 ? -8.912 9.292 14.958 1.00 92.31 93 ARG A CA 1
ATOM 752 C C . ARG A 1 93 ? -9.226 7.874 14.477 1.00 92.31 93 ARG A C 1
ATOM 754 O O . ARG A 1 93 ? -10.329 7.370 14.702 1.00 92.31 93 ARG A O 1
ATOM 761 N N . ILE A 1 94 ? -8.291 7.242 13.770 1.00 89.38 94 ILE A N 1
ATOM 762 C CA . ILE A 1 94 ? -8.460 5.872 13.276 1.00 89.38 94 ILE A CA 1
ATOM 763 C C . ILE A 1 94 ? -8.417 4.882 14.445 1.00 89.38 94 ILE A C 1
ATOM 765 O O . ILE A 1 94 ? -9.300 4.028 14.537 1.00 89.38 94 ILE A O 1
ATOM 769 N N . LEU A 1 95 ? -7.454 5.020 15.362 1.00 88.00 95 LEU A N 1
ATOM 770 C CA . LEU A 1 95 ? -7.344 4.157 16.543 1.00 88.00 95 LEU A CA 1
ATOM 771 C C . LEU A 1 95 ? -8.580 4.257 17.447 1.00 88.00 95 LEU A C 1
ATOM 773 O O . LEU A 1 95 ? -9.106 3.226 17.868 1.00 88.00 95 LEU A O 1
ATOM 777 N N . ASP A 1 96 ? -9.115 5.462 17.651 1.00 90.50 96 ASP A N 1
ATOM 778 C CA . ASP A 1 96 ? -10.351 5.673 18.412 1.00 90.50 96 ASP A CA 1
ATOM 779 C C . ASP A 1 96 ? -11.536 4.934 17.783 1.00 90.50 96 ASP A C 1
ATOM 781 O O . ASP A 1 96 ? -12.323 4.281 18.473 1.00 90.50 96 ASP A O 1
ATOM 785 N N . LYS A 1 97 ? -11.667 4.982 16.451 1.00 89.81 97 LYS A N 1
ATOM 786 C CA . LYS A 1 97 ? -12.717 4.247 15.731 1.00 89.81 97 LYS A CA 1
ATOM 787 C C . LYS A 1 97 ? -12.567 2.738 15.880 1.00 89.81 97 LYS A C 1
ATOM 789 O O . LYS A 1 97 ? -13.569 2.065 16.115 1.00 89.81 97 LYS A O 1
ATOM 794 N N . VAL A 1 98 ? -11.348 2.213 15.762 1.00 85.00 98 VAL A N 1
ATOM 795 C CA . VAL A 1 98 ? -11.067 0.778 15.928 1.00 85.00 98 VAL A CA 1
ATOM 796 C C . VAL A 1 98 ? -11.410 0.329 17.348 1.00 85.00 98 VAL A C 1
ATOM 798 O O . VAL A 1 98 ? -12.103 -0.672 17.528 1.00 85.00 98 VAL A O 1
ATOM 801 N N . HIS A 1 99 ? -11.004 1.099 18.357 1.00 83.56 99 HIS A N 1
ATOM 802 C CA . HIS A 1 99 ? -11.277 0.787 19.756 1.00 83.56 99 HIS A CA 1
ATOM 803 C C . HIS A 1 99 ? -12.779 0.829 20.081 1.00 83.56 99 HIS A C 1
ATOM 805 O O . HIS A 1 99 ? -13.309 -0.069 20.736 1.00 83.56 99 HIS A O 1
ATOM 811 N N . ASN A 1 100 ? -13.496 1.832 19.570 1.00 85.25 100 ASN A N 1
ATOM 812 C CA . ASN A 1 100 ? -14.945 1.939 19.742 1.00 85.25 100 ASN A CA 1
ATOM 813 C C . ASN A 1 100 ? -15.709 0.832 19.003 1.00 85.25 100 ASN A C 1
ATOM 815 O O . ASN A 1 100 ? -16.707 0.327 19.517 1.00 85.25 100 ASN A O 1
ATOM 819 N N . HIS A 1 101 ? -15.238 0.427 17.821 1.00 81.25 101 HIS A N 1
ATOM 820 C CA . HIS A 1 101 ? -15.794 -0.717 17.106 1.00 81.25 101 HIS A CA 1
ATOM 821 C C . HIS A 1 101 ? -15.610 -2.010 17.910 1.00 81.25 101 HIS A C 1
ATOM 823 O O . HIS A 1 101 ? -16.578 -2.737 18.111 1.00 81.25 101 HIS A O 1
ATOM 829 N N . ALA A 1 102 ? -14.408 -2.263 18.439 1.00 79.19 102 ALA A N 1
ATOM 830 C CA . ALA A 1 102 ? -14.130 -3.438 19.268 1.00 79.19 102 ALA A CA 1
ATOM 831 C C . ALA A 1 102 ? -15.046 -3.505 20.504 1.00 79.19 102 ALA A C 1
ATOM 833 O O . ALA A 1 102 ? -15.674 -4.532 20.744 1.00 79.19 102 ALA A O 1
ATOM 834 N N . LYS A 1 103 ? -15.222 -2.384 21.218 1.00 78.38 103 LYS A N 1
ATOM 835 C CA . LYS A 1 103 ? -16.154 -2.285 22.357 1.00 78.38 103 LYS A CA 1
ATOM 836 C C . LYS A 1 103 ? -17.607 -2.567 21.975 1.00 78.38 103 LYS A C 1
ATOM 838 O O . LYS A 1 103 ? -18.348 -3.169 22.747 1.00 78.38 103 LYS A O 1
ATOM 843 N N . LYS A 1 104 ? -18.044 -2.112 20.796 1.00 79.69 104 LYS A N 1
ATOM 844 C CA . LYS A 1 104 ? -19.411 -2.348 20.312 1.00 79.69 104 LYS A CA 1
ATOM 845 C C . LYS A 1 104 ? -19.645 -3.824 19.994 1.00 79.69 104 LYS A C 1
ATOM 847 O O . LYS A 1 104 ? -20.708 -4.342 20.323 1.00 79.69 104 LYS A O 1
ATOM 852 N N . GLU A 1 105 ? -18.671 -4.490 19.383 1.00 74.94 105 GLU A N 1
ATOM 853 C CA . GLU A 1 105 ? -18.747 -5.926 19.095 1.00 74.94 105 GLU A CA 1
ATOM 854 C C . GLU A 1 105 ? -18.682 -6.771 20.378 1.00 74.94 105 GLU A C 1
ATOM 856 O O . GLU A 1 105 ? -19.449 -7.720 20.525 1.00 74.94 105 GLU A O 1
ATOM 861 N N . GLU A 1 106 ? -17.866 -6.377 21.361 1.00 75.44 106 GLU A N 1
ATOM 862 C CA . GLU A 1 106 ? -17.844 -7.001 22.690 1.00 75.44 106 GLU A CA 1
ATOM 863 C C . GLU A 1 106 ? -19.196 -6.859 23.404 1.00 75.44 106 GLU A C 1
ATOM 865 O O . GLU A 1 106 ? -19.741 -7.839 23.911 1.00 75.44 106 GLU A O 1
ATOM 870 N N . LYS A 1 107 ? -19.803 -5.666 23.368 1.00 74.06 107 LYS A N 1
ATOM 871 C CA . LYS A 1 107 ? -21.121 -5.433 23.968 1.00 74.06 107 LYS A CA 1
ATOM 872 C C . LYS A 1 107 ? -22.225 -6.268 23.308 1.00 74.06 107 LYS A C 1
ATOM 874 O O . LYS A 1 107 ? -23.035 -6.845 24.024 1.00 74.06 107 LYS A O 1
ATOM 879 N N . LYS A 1 108 ? -22.231 -6.387 21.974 1.00 73.94 108 LYS A N 1
ATOM 880 C CA . LYS A 1 108 ? -23.169 -7.268 21.251 1.00 73.94 108 LYS A CA 1
ATOM 881 C C . LYS A 1 108 ? -22.987 -8.737 21.628 1.00 73.94 108 LYS A C 1
ATOM 883 O O . LYS A 1 108 ? -23.970 -9.450 21.784 1.00 73.94 108 LYS A O 1
ATOM 888 N N . SER A 1 109 ? -21.740 -9.187 21.772 1.00 71.75 109 SER A N 1
ATOM 889 C CA . SER A 1 109 ? -21.436 -10.548 22.227 1.00 71.75 109 SER A CA 1
ATOM 890 C C . SER A 1 109 ? -21.983 -10.793 23.637 1.00 71.75 109 SER A C 1
ATOM 892 O O . SER A 1 109 ? -22.593 -11.828 23.897 1.00 71.75 109 SER A O 1
ATOM 894 N N . ILE A 1 110 ? -21.835 -9.824 24.544 1.00 74.56 110 ILE A N 1
ATOM 895 C CA . ILE A 1 110 ? -22.390 -9.904 25.902 1.00 74.56 110 ILE A CA 1
ATOM 896 C C . ILE A 1 110 ? -23.925 -9.916 25.879 1.00 74.56 110 ILE A C 1
ATOM 898 O O . ILE A 1 110 ? -24.515 -10.761 26.546 1.00 74.56 110 ILE A O 1
ATOM 902 N N . GLU A 1 111 ? -24.570 -9.035 25.109 1.00 72.94 111 GLU A N 1
ATOM 903 C CA . GLU A 1 111 ? -26.037 -8.990 24.973 1.00 72.94 111 GLU A CA 1
ATOM 904 C C . GLU A 1 111 ? -26.592 -10.308 24.413 1.00 72.94 111 GLU A C 1
ATOM 906 O O . GLU A 1 111 ? -27.496 -10.888 25.006 1.00 72.94 111 GLU A O 1
ATOM 911 N N . TYR A 1 112 ? -25.988 -10.855 23.354 1.00 68.12 112 TYR A N 1
ATOM 912 C CA . TYR A 1 112 ? -26.384 -12.149 22.788 1.00 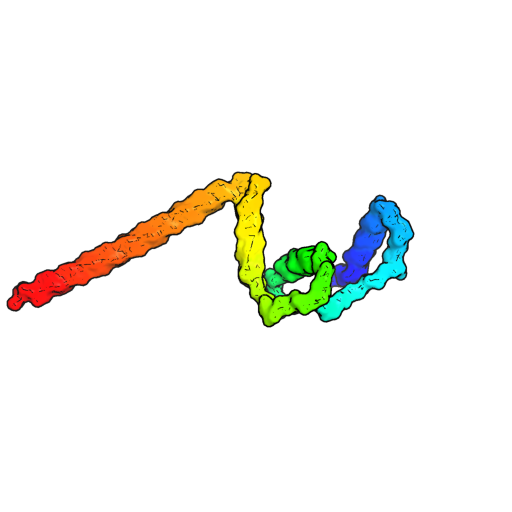68.12 112 TYR A CA 1
ATOM 913 C C . TYR A 1 112 ? -26.236 -13.300 23.796 1.00 68.12 112 TYR A C 1
ATOM 915 O O . TYR A 1 112 ? -27.108 -14.162 23.915 1.00 68.12 112 TYR A O 1
ATOM 923 N N . ASN A 1 113 ? -25.148 -13.305 24.572 1.00 65.44 113 ASN A N 1
ATOM 924 C CA . ASN A 1 113 ? -24.948 -14.299 25.625 1.00 65.44 113 ASN A CA 1
ATOM 925 C C . ASN A 1 113 ? -25.949 -14.128 26.782 1.00 65.44 113 ASN A C 1
ATOM 927 O O . ASN A 1 113 ? -26.405 -15.128 27.333 1.00 65.44 113 ASN A O 1
ATOM 931 N N . GLN A 1 114 ? -26.332 -12.896 27.135 1.00 66.44 114 GLN A N 1
ATOM 932 C CA . GLN A 1 114 ? -27.376 -12.627 28.130 1.00 66.44 114 GLN A CA 1
ATOM 933 C C . GLN A 1 114 ? -28.762 -13.071 27.651 1.00 66.44 114 GLN A C 1
ATOM 935 O O . GLN A 1 114 ? -29.497 -13.670 28.433 1.00 66.44 114 GLN A O 1
ATOM 940 N N . GLU A 1 115 ? -29.107 -12.840 26.384 1.00 64.56 115 GLU A N 1
ATOM 941 C CA . GLU A 1 115 ? -30.358 -13.322 25.785 1.00 64.56 115 GLU A CA 1
ATOM 942 C C . GLU A 1 115 ? -30.417 -14.854 25.767 1.00 64.56 115 GLU A C 1
ATOM 944 O O . GLU A 1 115 ? -31.424 -15.434 26.171 1.00 64.56 115 GLU A O 1
ATOM 949 N N . LEU A 1 116 ? -29.320 -15.527 25.404 1.00 56.12 116 LEU A N 1
ATOM 950 C CA . LEU A 1 116 ? -29.217 -16.987 25.491 1.00 56.12 116 LEU A CA 1
ATOM 951 C C . LEU A 1 116 ? -29.376 -17.496 26.929 1.00 56.12 116 LEU A C 1
ATOM 953 O O . LEU A 1 116 ? -30.122 -18.446 27.160 1.00 56.12 116 LEU A O 1
ATOM 957 N N . LEU A 1 117 ? -28.721 -16.860 27.905 1.00 61.72 117 LEU A N 1
ATOM 958 C CA . LEU A 1 117 ? -28.881 -17.187 29.326 1.00 61.72 117 LEU A CA 1
ATOM 959 C C . LEU A 1 117 ? -30.328 -16.988 29.793 1.00 61.72 117 LEU A C 1
ATOM 961 O O . LEU A 1 117 ? -30.853 -17.834 30.516 1.00 61.72 117 LEU A O 1
ATOM 965 N N . PHE A 1 118 ? -30.993 -15.922 29.347 1.00 64.56 118 PHE A N 1
ATOM 966 C CA . PHE A 1 118 ? -32.395 -15.662 29.662 1.00 64.56 118 PHE A CA 1
ATOM 967 C C . PHE A 1 118 ? -33.316 -16.723 29.047 1.00 64.56 118 PHE A C 1
ATOM 969 O O . PHE A 1 118 ? -34.180 -17.259 29.740 1.00 64.56 118 PHE A O 1
ATOM 976 N N . CYS A 1 119 ?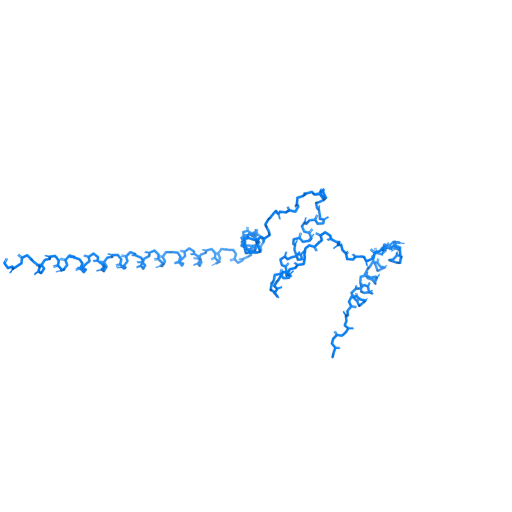 -33.093 -17.103 27.785 1.00 57.62 119 CYS A N 1
ATOM 977 C CA . CYS A 1 119 ? -33.829 -18.181 27.126 1.00 57.62 119 CYS A CA 1
ATOM 978 C C . CYS A 1 119 ? -33.637 -19.527 27.835 1.00 57.62 119 CYS A C 1
ATOM 980 O O . CYS A 1 119 ? -34.623 -20.212 28.100 1.00 57.62 119 CYS A O 1
ATOM 982 N N . VAL A 1 120 ? -32.405 -19.896 28.199 1.00 63.91 120 VAL A N 1
ATOM 983 C CA . VAL A 1 120 ? -32.115 -21.151 28.916 1.00 63.91 120 VAL A CA 1
ATOM 984 C C . VAL A 1 120 ? -32.763 -21.155 30.303 1.00 63.91 120 VAL A C 1
ATOM 986 O O . VAL A 1 120 ? -33.387 -22.144 30.690 1.00 63.91 120 VAL A O 1
ATOM 989 N N . HIS A 1 121 ? -32.691 -20.040 31.035 1.00 60.19 121 HIS A N 1
ATOM 990 C CA . HIS A 1 121 ? -33.292 -19.918 32.363 1.00 60.19 121 HIS A CA 1
ATOM 991 C C . HIS A 1 121 ? -34.829 -19.964 32.309 1.00 60.19 121 HIS A C 1
ATOM 993 O O . HIS A 1 121 ? -35.469 -20.567 33.173 1.00 60.19 121 HIS A O 1
ATOM 999 N N . HIS A 1 122 ? -35.441 -19.374 31.280 1.00 59.12 122 HIS A N 1
ATOM 1000 C CA . HIS A 1 122 ? -36.890 -19.415 31.086 1.00 59.12 122 HIS A CA 1
ATOM 1001 C C . HIS A 1 122 ? -37.378 -20.810 30.659 1.00 59.12 122 HIS A C 1
ATOM 1003 O O . HIS A 1 122 ? -38.431 -21.259 31.111 1.00 59.12 122 HIS A O 1
ATOM 1009 N N . PHE A 1 123 ? -36.604 -21.530 29.840 1.00 46.72 123 PHE A N 1
ATOM 1010 C CA . PHE A 1 123 ? -36.929 -22.898 29.421 1.00 46.72 123 PHE A CA 1
ATOM 1011 C C . PHE A 1 123 ? -36.821 -23.899 30.584 1.00 46.72 123 PHE A C 1
ATOM 1013 O O . PHE A 1 123 ? -37.675 -24.774 30.743 1.00 46.72 123 PHE A O 1
ATOM 1020 N N . TRP A 1 124 ? -35.808 -23.737 31.444 1.00 46.03 124 TRP A N 1
ATOM 1021 C CA . TRP A 1 124 ? -35.601 -24.5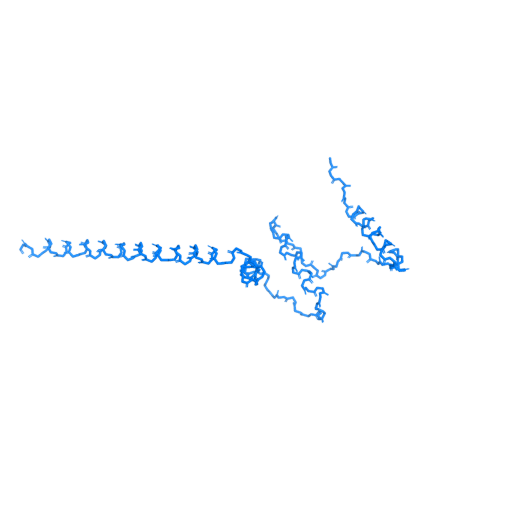96 32.614 1.00 46.03 124 TRP A CA 1
ATOM 1022 C C . TRP A 1 124 ? -36.700 -24.419 33.674 1.00 46.03 124 TRP A C 1
ATOM 1024 O O . TRP A 1 124 ? -37.199 -25.406 34.206 1.00 46.03 124 TRP A O 1
ATOM 1034 N N . ASN A 1 125 ? -37.153 -23.185 33.928 1.00 53.41 125 ASN A N 1
ATOM 1035 C CA . ASN A 1 125 ? -38.228 -22.914 34.895 1.00 53.41 125 ASN A CA 1
ATOM 1036 C C . ASN A 1 125 ? -39.636 -23.285 34.390 1.00 53.41 125 ASN A C 1
ATOM 1038 O O . ASN A 1 125 ? -40.522 -23.569 35.194 1.00 53.41 125 ASN A O 1
ATOM 1042 N N . CYS A 1 126 ? -39.856 -23.333 33.072 1.00 48.97 126 CYS A N 1
ATOM 1043 C CA . CYS A 1 126 ? -41.095 -23.879 32.505 1.00 48.97 126 CYS A CA 1
ATOM 1044 C C . CYS A 1 126 ? -41.157 -25.416 32.554 1.00 48.97 126 CYS A C 1
ATOM 1046 O O . CYS A 1 126 ? -42.242 -25.973 32.435 1.00 48.97 126 CYS A O 1
ATOM 1048 N N . SER A 1 127 ? -40.027 -26.104 32.744 1.00 49.88 127 SER A N 1
ATOM 1049 C CA . SER A 1 127 ? -39.964 -27.575 32.736 1.00 49.88 127 SER A CA 1
ATOM 1050 C C . SER A 1 127 ? -40.105 -28.209 34.130 1.00 49.88 127 SER A C 1
ATOM 1052 O O . SER A 1 127 ? -40.217 -29.424 34.238 1.00 49.88 127 SER A O 1
ATOM 1054 N N . THR A 1 128 ? -40.101 -27.409 35.201 1.00 49.81 128 THR A N 1
ATOM 1055 C CA . THR A 1 128 ? -40.168 -27.863 36.605 1.00 49.81 128 THR A CA 1
ATOM 1056 C C . THR A 1 128 ? -41.527 -27.624 37.277 1.00 49.81 128 THR A C 1
ATOM 1058 O O . THR A 1 128 ? -41.648 -27.792 38.487 1.00 49.81 128 THR A O 1
ATOM 1061 N N . THR A 1 129 ? -42.560 -27.239 36.519 1.00 51.31 129 THR A N 1
ATOM 1062 C CA . THR A 1 129 ? -43.919 -26.951 37.028 1.00 51.31 129 THR A CA 1
ATOM 1063 C C . THR A 1 129 ? -44.964 -28.032 36.705 1.00 51.31 129 THR A C 1
ATOM 1065 O O . THR A 1 129 ? -46.162 -27.743 36.660 1.00 51.31 129 THR A O 1
ATOM 1068 N N . HIS A 1 130 ? -44.548 -29.288 36.530 1.00 45.16 130 HIS A N 1
ATOM 1069 C CA . HIS A 1 130 ? -45.452 -30.447 36.483 1.00 45.16 130 HIS A CA 1
ATOM 1070 C C . HIS A 1 130 ? -45.123 -31.454 37.580 1.00 45.16 130 HIS A C 1
ATOM 1072 O O . HIS A 1 130 ? -43.935 -31.826 37.693 1.00 45.16 130 HIS A O 1
#

InterPro domains:
  IPR038765 Papain-like cysteine peptidase superfamily [SSF54001] (16-83)

Organism: Vitis rotundifolia (NCBI:txid103349)

pLDDT: mean 71.96, std 14.1, range [36.41, 95.25]

Radius of gyration: 27.85 Å; chains: 1; bounding box: 73×47×65 Å

Secondary structure (DSSP, 8-state):
-----SHHHHHHHHHHHHHTT--S-GGGS-----TTSPPPSSSS-HHHHHHHHHHHHTS--TT---SS--HHHHHHHHHHHHHH-TT-TTHHHHHHHHHHHHHHHHHHHHHHHHHHHHHHHHHHHHSS--

Sequence (130 aa):
MRTSCVRTVVEECAHFFNLNGHEKNLSSFPIERPTWVHVQDNGWDCGVHVINHMRRSNFIPSSSTPSHWDSTLIRHKLTIELLLDDENSEKSRILDKVHNHAKKEEKKSIEYNQELLFCVHHFWNCSTTH